Protein AF-A0A1C5D2C0-F1 (afdb_monomer)

Structure (mmCIF, N/CA/C/O backbone):
data_AF-A0A1C5D2C0-F1
#
_entry.id   AF-A0A1C5D2C0-F1
#
loop_
_atom_site.group_PDB
_atom_site.id
_atom_site.type_symbol
_atom_site.label_atom_id
_atom_site.label_alt_id
_atom_site.label_comp_id
_atom_site.label_asym_id
_atom_site.label_entity_id
_atom_site.label_seq_id
_atom_site.pdbx_PDB_ins_code
_atom_site.Cartn_x
_atom_site.Cartn_y
_atom_site.Cartn_z
_atom_site.occupancy
_atom_site.B_iso_or_equiv
_atom_site.auth_seq_id
_atom_site.auth_comp_id
_atom_site.auth_asym_id
_atom_site.auth_atom_id
_atom_site.pdbx_PDB_model_num
ATOM 1 N N . MET A 1 1 ? -16.666 14.946 24.519 1.00 38.75 1 MET A N 1
ATOM 2 C CA . MET A 1 1 ? -15.291 15.155 24.031 1.00 38.75 1 MET A CA 1
ATOM 3 C C . MET A 1 1 ? -15.090 14.143 22.923 1.00 38.75 1 MET A C 1
ATOM 5 O O . MET A 1 1 ? -15.066 12.965 23.228 1.00 38.75 1 MET A O 1
ATOM 9 N N . ALA A 1 2 ? -15.111 14.576 21.668 1.00 51.56 2 ALA A N 1
ATOM 10 C CA . ALA A 1 2 ? -14.884 13.723 20.504 1.00 51.56 2 ALA A CA 1
ATOM 11 C C . ALA A 1 2 ? -13.719 14.371 19.758 1.00 51.56 2 ALA A C 1
ATOM 13 O O . ALA A 1 2 ? -13.854 15.521 19.346 1.00 51.56 2 ALA A O 1
ATOM 14 N N . GLY A 1 3 ? -12.558 13.722 19.710 1.00 51.25 3 GLY A N 1
ATOM 15 C CA . GLY A 1 3 ? -11.381 14.319 19.067 1.00 51.25 3 GLY A CA 1
ATOM 16 C C . GLY A 1 3 ? -10.031 13.995 19.697 1.00 51.25 3 GLY A C 1
ATOM 17 O O . GLY A 1 3 ? -9.156 14.853 19.677 1.00 51.25 3 GLY A O 1
ATOM 18 N N . GLY A 1 4 ? -9.860 12.806 20.277 1.00 46.75 4 GLY A N 1
ATOM 19 C CA . GLY A 1 4 ? -8.529 12.275 20.600 1.00 46.75 4 GLY A CA 1
ATOM 20 C C . GLY A 1 4 ? -8.110 11.214 19.589 1.00 46.75 4 GLY A C 1
ATOM 21 O O . GLY A 1 4 ? -7.039 11.302 19.001 1.00 46.75 4 GLY A O 1
ATOM 22 N N . GLU A 1 5 ? -9.014 10.274 19.325 1.00 50.03 5 GLU A N 1
ATOM 23 C CA . GLU A 1 5 ? -8.857 9.230 18.318 1.00 50.03 5 GLU A CA 1
ATOM 24 C C . GLU A 1 5 ? -9.669 9.582 17.058 1.00 50.03 5 GLU A C 1
ATOM 26 O O . GLU A 1 5 ? -10.808 9.160 16.894 1.00 50.03 5 GLU A O 1
ATOM 31 N N . GLN A 1 6 ? -9.108 10.352 16.123 1.00 53.72 6 GLN A N 1
ATOM 32 C CA . GLN A 1 6 ? -9.369 9.972 14.728 1.00 53.72 6 GLN A CA 1
ATOM 33 C C . GLN A 1 6 ? -8.685 8.614 14.614 1.00 53.72 6 GLN A C 1
ATOM 35 O O . GLN A 1 6 ? -7.484 8.556 14.877 1.00 53.72 6 GLN A O 1
ATOM 40 N N . THR A 1 7 ? -9.472 7.545 14.473 1.00 69.06 7 THR A N 1
ATOM 41 C CA . THR A 1 7 ? -9.111 6.226 15.008 1.00 69.06 7 THR A CA 1
ATOM 42 C C . THR A 1 7 ? -7.695 5.824 14.611 1.00 69.06 7 THR A C 1
ATOM 44 O O . THR A 1 7 ? -7.271 6.034 13.478 1.00 69.06 7 THR A 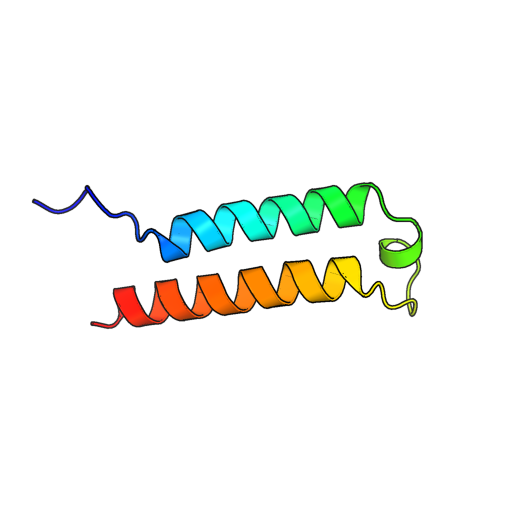O 1
ATOM 47 N N . GLU A 1 8 ? -6.911 5.305 15.554 1.00 81.88 8 GLU A N 1
ATOM 48 C CA . GLU A 1 8 ? -5.517 4.923 15.301 1.00 81.88 8 GLU A CA 1
ATOM 49 C C . GLU A 1 8 ? -5.419 3.993 14.077 1.00 81.88 8 GLU A C 1
ATOM 51 O O . GLU A 1 8 ? -4.490 4.098 13.278 1.00 81.88 8 GLU A O 1
ATOM 56 N N . ALA A 1 9 ? -6.440 3.162 13.848 1.00 83.31 9 ALA A N 1
ATOM 57 C CA . ALA A 1 9 ? -6.594 2.372 12.634 1.00 83.31 9 ALA A CA 1
ATOM 58 C C . ALA A 1 9 ? -6.746 3.213 11.351 1.00 83.31 9 ALA A C 1
ATOM 60 O O . ALA A 1 9 ? -6.152 2.862 10.334 1.00 83.31 9 ALA A O 1
ATOM 61 N N . ALA A 1 10 ? -7.487 4.326 11.370 1.00 85.38 10 ALA A N 1
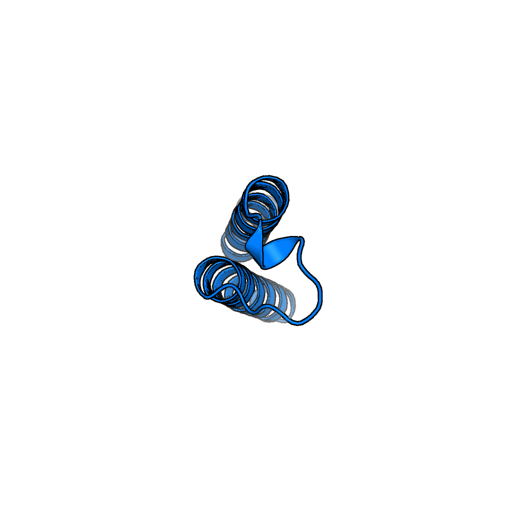ATOM 62 C CA . ALA A 1 10 ? -7.590 5.245 10.234 1.00 85.38 10 ALA A CA 1
ATOM 63 C C . ALA A 1 10 ? -6.252 5.937 9.927 1.00 85.38 10 ALA A C 1
ATOM 65 O O . ALA A 1 10 ? -5.884 6.051 8.758 1.00 85.38 10 ALA A O 1
ATOM 66 N N . LEU A 1 11 ? -5.490 6.333 10.953 1.00 88.00 11 LEU A N 1
ATOM 67 C CA . LEU A 1 11 ? -4.142 6.893 10.772 1.00 88.00 11 LEU A CA 1
ATOM 68 C C . LEU A 1 11 ? -3.174 5.851 10.195 1.00 88.00 11 LEU A C 1
ATOM 70 O O . LEU A 1 11 ? -2.461 6.130 9.233 1.00 88.00 11 LEU A O 1
ATOM 74 N N . ASN A 1 12 ? -3.203 4.625 10.723 1.00 89.00 12 ASN A N 1
ATOM 75 C CA . ASN A 1 12 ? -2.427 3.508 10.182 1.00 89.00 12 ASN A CA 1
ATOM 76 C C . ASN A 1 12 ? -2.833 3.172 8.736 1.00 89.00 12 ASN A C 1
ATOM 78 O O . ASN A 1 12 ? -1.979 2.823 7.919 1.00 89.00 12 ASN A O 1
ATOM 82 N N . ALA A 1 13 ? -4.120 3.285 8.391 1.00 91.50 13 ALA A N 1
ATOM 83 C CA . ALA A 1 13 ? -4.596 3.107 7.023 1.00 91.50 13 ALA A CA 1
ATOM 84 C C . ALA A 1 13 ? -4.045 4.204 6.098 1.00 91.50 13 ALA A C 1
ATOM 86 O O . ALA A 1 13 ? -3.564 3.908 5.009 1.00 91.50 13 ALA A O 1
ATOM 87 N N . GLU A 1 14 ? -4.050 5.464 6.524 1.00 92.69 14 GLU A N 1
ATOM 88 C CA . GLU A 1 14 ? -3.486 6.552 5.721 1.00 92.69 14 GLU A CA 1
ATOM 89 C C . GLU A 1 14 ? -1.970 6.391 5.507 1.00 92.69 14 GLU A C 1
ATOM 91 O O . GLU A 1 14 ? -1.494 6.504 4.376 1.00 92.69 14 GLU A O 1
ATOM 96 N N . GLU A 1 15 ? -1.215 6.050 6.555 1.00 93.44 15 GLU A N 1
ATOM 97 C CA . GLU A 1 15 ? 0.234 5.822 6.462 1.00 93.44 15 GLU A CA 1
ATOM 98 C C . GLU A 1 15 ? 0.573 4.645 5.532 1.00 93.44 15 GLU A C 1
ATOM 100 O O . GLU A 1 15 ? 1.413 4.762 4.635 1.00 93.44 15 GLU A O 1
ATOM 105 N N . SER A 1 16 ? -0.114 3.513 5.701 1.00 93.25 16 SER A N 1
ATOM 106 C CA . SER A 1 16 ? 0.101 2.325 4.864 1.00 93.25 16 SER A CA 1
ATOM 107 C C . SER A 1 16 ? -0.295 2.551 3.404 1.00 93.25 16 SER A C 1
ATOM 109 O O . SER A 1 16 ? 0.381 2.053 2.499 1.00 93.25 16 SER A O 1
ATOM 111 N N . TRP A 1 17 ? -1.333 3.353 3.155 1.00 94.44 17 TRP A N 1
ATOM 112 C CA . TRP A 1 17 ? -1.707 3.780 1.811 1.00 94.44 17 TRP A CA 1
ATOM 113 C C . TRP A 1 17 ? -0.616 4.632 1.153 1.00 94.44 17 TRP A C 1
ATOM 115 O O . TRP A 1 17 ? -0.230 4.367 0.010 1.00 94.44 17 TRP A O 1
ATOM 125 N N . TRP A 1 18 ? -0.061 5.610 1.875 1.00 96.31 18 TRP A N 1
ATOM 126 C CA . TRP A 1 18 ? 1.048 6.419 1.366 1.00 96.31 18 TRP A CA 1
ATOM 127 C C . TRP A 1 18 ? 2.284 5.574 1.061 1.00 96.31 18 TRP A C 1
ATOM 129 O O . TRP A 1 18 ? 2.836 5.692 -0.034 1.00 96.31 18 TRP A O 1
ATOM 139 N N . ALA A 1 19 ? 2.655 4.652 1.951 1.00 95.44 19 ALA A N 1
ATOM 140 C CA . ALA A 1 19 ? 3.767 3.734 1.718 1.00 95.44 19 ALA A CA 1
ATOM 141 C C . ALA A 1 19 ? 3.559 2.868 0.458 1.00 95.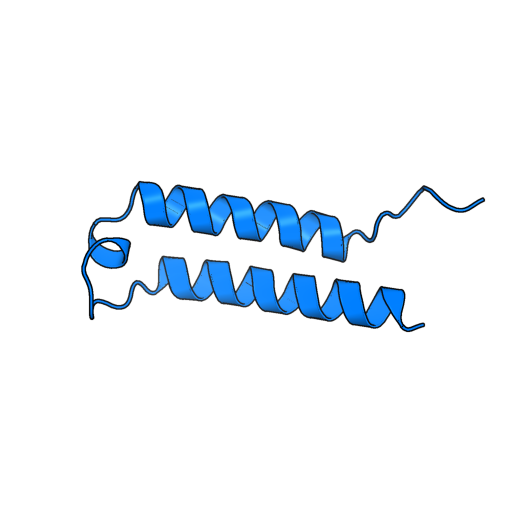44 19 ALA A C 1
ATOM 143 O O . ALA A 1 19 ? 4.500 2.647 -0.311 1.00 95.44 19 ALA A O 1
ATOM 144 N N . ALA A 1 20 ? 2.328 2.408 0.200 1.00 94.44 20 ALA A N 1
ATOM 145 C CA . ALA A 1 20 ? 1.988 1.674 -1.020 1.00 94.44 20 ALA A CA 1
ATOM 146 C C . ALA A 1 20 ? 2.161 2.535 -2.286 1.00 94.44 20 ALA A C 1
ATOM 148 O O . ALA A 1 20 ? 2.736 2.063 -3.274 1.00 94.44 20 ALA A O 1
ATOM 149 N N . ILE A 1 21 ? 1.718 3.799 -2.255 1.00 95.06 21 ILE A N 1
ATOM 150 C CA . ILE A 1 21 ? 1.870 4.743 -3.375 1.00 95.06 21 ILE A CA 1
ATOM 151 C C . ILE A 1 21 ? 3.344 5.050 -3.637 1.00 95.06 21 ILE A C 1
ATOM 153 O O . ILE A 1 21 ? 3.789 4.973 -4.784 1.00 95.06 21 ILE A O 1
ATOM 157 N N . GLU A 1 22 ? 4.113 5.379 -2.600 1.00 96.12 22 GLU A N 1
ATOM 158 C CA . GLU A 1 22 ? 5.543 5.674 -2.723 1.00 96.12 22 GLU A CA 1
ATOM 159 C C . GLU A 1 22 ? 6.310 4.475 -3.290 1.00 96.12 22 GLU A C 1
ATOM 161 O O . GLU A 1 22 ? 7.142 4.620 -4.193 1.00 96.12 22 GLU A O 1
ATOM 166 N N . HIS A 1 23 ? 5.974 3.267 -2.833 1.00 94.75 23 HIS A N 1
ATOM 167 C CA . HIS A 1 23 ? 6.544 2.042 -3.371 1.00 94.75 23 HIS A CA 1
ATOM 168 C C . HIS A 1 23 ? 6.195 1.845 -4.851 1.00 94.75 23 HIS A C 1
ATOM 170 O O . HIS A 1 23 ? 7.089 1.606 -5.665 1.00 94.75 23 HIS A O 1
ATOM 176 N N . ALA A 1 24 ? 4.920 1.972 -5.229 1.00 93.38 24 ALA A N 1
ATOM 177 C CA . ALA A 1 24 ? 4.490 1.837 -6.620 1.00 93.38 24 ALA A CA 1
ATOM 178 C C . ALA A 1 24 ? 5.129 2.902 -7.528 1.00 93.38 24 ALA A C 1
ATOM 180 O O . ALA A 1 24 ? 5.506 2.614 -8.668 1.00 93.38 24 ALA A O 1
ATOM 181 N N . ALA A 1 25 ? 5.327 4.114 -7.004 1.00 94.69 25 ALA A N 1
ATOM 182 C CA . ALA A 1 25 ? 6.033 5.178 -7.696 1.00 94.69 25 ALA A CA 1
ATOM 183 C C . ALA A 1 25 ? 7.506 4.828 -7.934 1.00 94.69 25 ALA A C 1
ATOM 185 O O . ALA A 1 25 ? 8.044 5.267 -8.943 1.00 94.69 25 ALA A O 1
ATOM 186 N N . GLY A 1 26 ? 8.160 4.033 -7.081 1.00 94.12 26 GLY A N 1
ATOM 187 C CA . GLY A 1 26 ? 9.568 3.631 -7.225 1.00 94.12 26 GLY A CA 1
ATOM 188 C C . GLY A 1 26 ? 9.813 2.266 -7.884 1.00 94.12 26 GLY A C 1
ATOM 189 O O . GLY A 1 26 ? 10.894 2.039 -8.427 1.00 94.12 26 GLY A O 1
ATOM 190 N N . CYS A 1 27 ? 8.837 1.359 -7.861 1.00 95.50 27 CYS A N 1
ATOM 191 C CA . CYS A 1 27 ? 9.026 -0.041 -8.238 1.00 95.50 27 CYS A CA 1
ATOM 192 C C . CYS A 1 27 ? 8.722 -0.298 -9.731 1.00 95.50 27 CYS A C 1
ATOM 194 O O . CYS A 1 27 ? 7.585 -0.097 -10.162 1.00 95.50 27 CYS A O 1
ATOM 196 N N . PRO A 1 28 ? 9.688 -0.790 -10.534 1.00 92.31 28 PRO A N 1
ATOM 197 C CA . PRO A 1 28 ? 9.456 -1.140 -11.939 1.00 92.31 28 PRO A CA 1
ATOM 198 C C . PRO A 1 28 ? 8.407 -2.242 -12.130 1.00 92.31 28 PRO A C 1
ATOM 200 O O . PRO A 1 28 ? 7.631 -2.185 -13.083 1.00 92.31 28 PRO A O 1
ATOM 203 N N . ASP A 1 29 ? 8.353 -3.208 -11.208 1.00 92.50 29 ASP A N 1
ATOM 204 C CA . ASP A 1 29 ? 7.384 -4.306 -11.249 1.00 92.50 29 ASP A CA 1
ATOM 205 C C . ASP A 1 29 ? 5.956 -3.774 -11.092 1.00 92.50 29 ASP A C 1
ATOM 207 O O . ASP A 1 29 ? 5.096 -4.088 -11.907 1.00 92.50 29 ASP A O 1
ATOM 211 N N . CYS A 1 30 ? 5.720 -2.869 -10.133 1.00 92.31 30 CYS A N 1
ATOM 212 C CA . CYS A 1 30 ? 4.417 -2.215 -9.949 1.00 92.31 30 CYS A CA 1
ATOM 213 C C . CYS A 1 30 ? 3.985 -1.363 -11.152 1.00 92.31 30 CYS A C 1
ATOM 215 O O . CYS A 1 30 ? 2.792 -1.164 -11.371 1.00 92.31 30 CYS A O 1
ATOM 217 N N . ARG A 1 31 ? 4.938 -0.839 -11.933 1.00 89.25 31 ARG A N 1
ATOM 218 C CA . ARG A 1 31 ? 4.641 -0.074 -13.156 1.00 89.25 31 ARG A CA 1
ATOM 219 C C . ARG A 1 31 ? 4.404 -0.960 -14.376 1.00 89.25 31 ARG A C 1
ATOM 221 O O . ARG A 1 31 ? 3.958 -0.447 -15.401 1.00 89.25 31 ARG A O 1
ATOM 228 N N . TH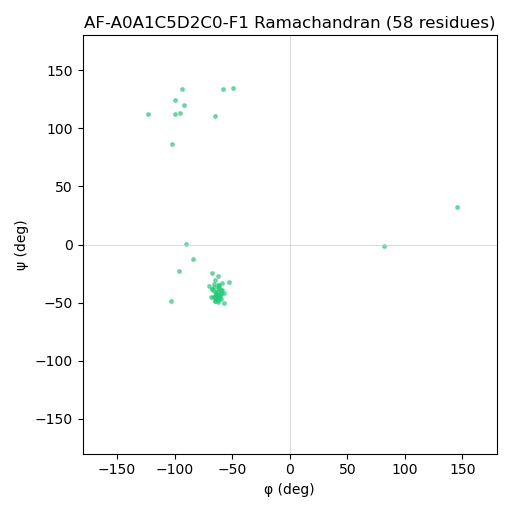R A 1 32 ? 4.722 -2.250 -14.297 1.00 92.38 32 THR A N 1
ATOM 229 C CA . THR A 1 32 ? 4.606 -3.179 -15.421 1.00 92.38 32 THR A CA 1
ATOM 230 C C . THR A 1 32 ? 3.264 -3.908 -15.346 1.00 92.38 32 THR A C 1
ATOM 232 O O . THR A 1 32 ? 3.050 -4.708 -14.436 1.00 92.38 32 THR A O 1
ATOM 235 N N . PRO A 1 33 ? 2.338 -3.682 -16.298 1.00 88.38 33 PRO A N 1
ATOM 236 C CA . PRO A 1 33 ? 1.057 -4.376 -16.300 1.00 88.38 33 PRO A CA 1
ATOM 237 C C . PRO A 1 33 ? 1.241 -5.897 -16.348 1.00 88.38 33 PRO A C 1
ATOM 239 O O . PRO A 1 33 ? 2.010 -6.411 -17.159 1.00 88.38 33 PRO A O 1
ATOM 242 N N . GLY A 1 34 ? 0.512 -6.616 -15.496 1.00 89.44 34 GLY A N 1
ATOM 243 C CA . GLY A 1 34 ? 0.569 -8.079 -15.420 1.00 89.44 34 GLY A CA 1
ATOM 244 C C . GLY A 1 34 ? 1.732 -8.640 -14.597 1.00 89.44 34 GLY A C 1
ATOM 245 O O . GLY A 1 34 ? 1.807 -9.856 -14.434 1.00 89.44 34 GLY A O 1
ATOM 246 N N . VAL A 1 35 ? 2.605 -7.790 -14.048 1.00 92.88 35 VAL A N 1
ATOM 247 C CA . VAL A 1 35 ? 3.603 -8.198 -13.054 1.00 92.88 35 VAL A CA 1
ATOM 248 C C . VAL A 1 35 ? 3.041 -7.964 -11.658 1.00 92.88 35 VAL A C 1
ATOM 250 O O . VAL A 1 35 ? 2.468 -6.917 -11.364 1.00 92.88 35 VAL A O 1
ATOM 253 N N . VAL A 1 36 ? 3.204 -8.960 -10.792 1.00 90.00 36 VAL A N 1
ATOM 254 C CA . VAL A 1 36 ? 2.797 -8.881 -9.390 1.00 90.00 36 VAL A CA 1
ATOM 255 C C . VAL A 1 36 ? 4.022 -8.574 -8.536 1.00 90.00 36 VAL A C 1
ATOM 257 O O . VAL A 1 36 ? 5.011 -9.307 -8.568 1.00 90.00 36 VAL A O 1
ATOM 260 N N . CYS A 1 37 ? 3.950 -7.495 -7.758 1.00 94.81 37 CYS A N 1
ATOM 261 C CA . CYS A 1 37 ? 4.980 -7.137 -6.792 1.00 94.81 37 CYS A CA 1
ATOM 262 C C . CYS A 1 37 ? 4.555 -7.568 -5.385 1.00 94.81 37 CYS A C 1
ATOM 264 O O . CYS A 1 37 ? 3.652 -6.972 -4.800 1.00 94.81 37 CYS A O 1
ATOM 266 N N . GLN A 1 38 ? 5.255 -8.547 -4.806 1.00 95.31 38 GLN A N 1
ATOM 267 C CA . GLN A 1 38 ? 4.955 -9.050 -3.457 1.00 95.31 38 GLN A CA 1
ATOM 268 C C . GLN A 1 38 ? 5.040 -7.960 -2.376 1.00 95.31 38 GLN A C 1
ATOM 270 O O . GLN A 1 38 ? 4.293 -7.991 -1.399 1.00 95.31 38 GLN A O 1
ATOM 275 N N . THR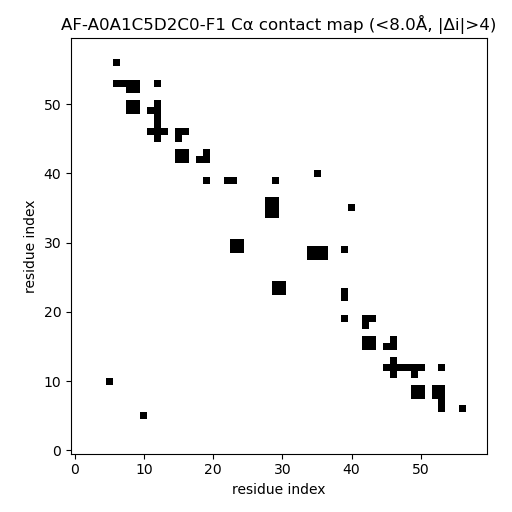 A 1 39 ? 5.945 -6.988 -2.535 1.00 94.38 39 THR A N 1
ATOM 276 C CA . THR A 1 39 ? 6.063 -5.856 -1.603 1.00 94.38 39 THR A CA 1
ATOM 277 C C . THR A 1 39 ? 4.848 -4.939 -1.705 1.00 94.38 39 THR A C 1
ATOM 279 O O . THR A 1 39 ? 4.280 -4.578 -0.677 1.00 94.38 39 THR A O 1
ATOM 282 N N . GLY A 1 40 ? 4.410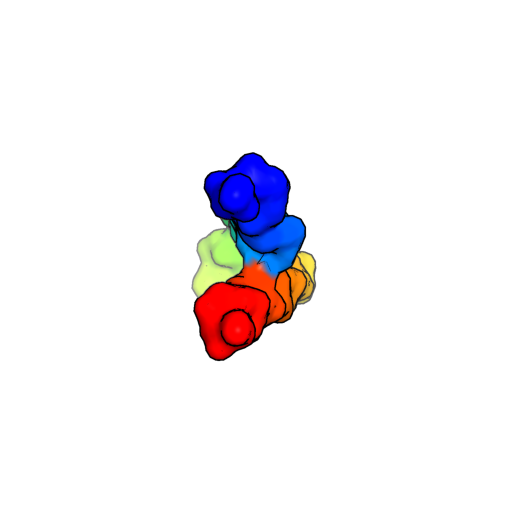 -4.617 -2.926 1.00 93.88 40 GLY A N 1
ATOM 283 C CA . GLY A 1 40 ? 3.187 -3.850 -3.163 1.00 93.88 40 GLY A CA 1
ATOM 284 C C . GLY A 1 40 ? 1.942 -4.553 -2.620 1.00 93.88 40 GLY A C 1
ATOM 285 O O . GLY A 1 40 ? 1.156 -3.928 -1.913 1.00 93.88 40 GLY A O 1
ATOM 286 N N . GLU A 1 41 ? 1.800 -5.861 -2.858 1.00 94.50 41 GLU A N 1
ATOM 287 C CA . GLU A 1 41 ? 0.689 -6.655 -2.312 1.00 94.50 41 GLU A CA 1
ATOM 288 C C . GLU A 1 41 ? 0.667 -6.647 -0.782 1.00 94.50 41 GLU A C 1
ATOM 290 O O . GLU A 1 41 ? -0.388 -6.477 -0.174 1.00 94.50 41 GLU A O 1
ATOM 295 N N . ARG A 1 42 ? 1.833 -6.777 -0.140 1.00 95.69 42 ARG A N 1
ATOM 296 C CA . ARG A 1 42 ? 1.923 -6.699 1.321 1.00 95.69 42 ARG A CA 1
ATOM 297 C C . ARG A 1 42 ? 1.490 -5.328 1.840 1.00 95.69 42 ARG A C 1
ATOM 299 O O . ARG A 1 42 ? 0.752 -5.275 2.818 1.00 95.69 42 ARG A O 1
ATOM 306 N N . LEU A 1 43 ? 1.942 -4.243 1.210 1.00 95.00 43 LEU A N 1
ATOM 307 C CA . LEU A 1 43 ? 1.580 -2.880 1.615 1.00 95.00 43 LEU A CA 1
ATOM 308 C C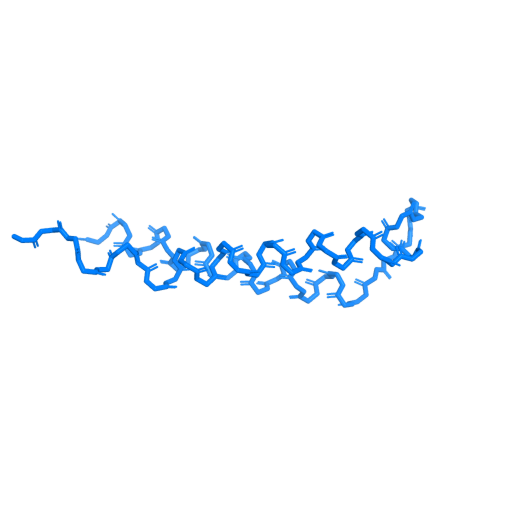 . LEU A 1 43 ? 0.072 -2.637 1.473 1.00 95.00 43 LEU A C 1
ATOM 310 O O . LEU A 1 43 ? -0.552 -2.110 2.393 1.00 95.00 43 LEU A O 1
ATOM 314 N N . LEU A 1 44 ? -0.526 -3.103 0.374 1.00 94.62 44 LEU A N 1
ATOM 315 C CA . LEU A 1 44 ? -1.974 -3.036 0.169 1.00 94.62 44 LEU A CA 1
ATOM 316 C C . LEU A 1 44 ? -2.742 -3.870 1.199 1.00 94.62 44 LEU A C 1
ATOM 318 O O . LEU A 1 44 ? -3.715 -3.381 1.759 1.00 94.62 44 LEU A O 1
ATOM 322 N N . SER A 1 45 ? -2.281 -5.080 1.519 1.00 94.88 45 SER A N 1
ATOM 323 C CA . SER A 1 45 ? -2.928 -5.932 2.525 1.00 94.88 45 SER A CA 1
ATOM 324 C C . SER A 1 45 ? -2.926 -5.300 3.926 1.00 94.88 45 SER A C 1
ATOM 326 O O . SER A 1 45 ? -3.915 -5.401 4.659 1.00 94.88 45 SER A O 1
ATOM 328 N N . VAL A 1 46 ? -1.841 -4.608 4.295 1.00 94.94 46 VAL A N 1
ATOM 329 C CA . VAL A 1 46 ? -1.764 -3.848 5.554 1.00 94.94 46 VAL A CA 1
ATOM 330 C C . VAL A 1 46 ? -2.773 -2.700 5.549 1.00 94.94 46 VAL A C 1
ATOM 332 O O . VAL A 1 46 ? -3.535 -2.567 6.507 1.00 94.94 46 VAL A O 1
ATOM 335 N N . TYR A 1 47 ? -2.829 -1.932 4.458 1.00 94.44 47 TYR A N 1
ATOM 336 C CA . TYR A 1 47 ? -3.820 -0.870 4.282 1.00 94.44 47 TYR A CA 1
ATOM 337 C C . TYR A 1 47 ? -5.252 -1.388 4.394 1.00 94.44 47 TYR A C 1
ATOM 339 O O . TYR A 1 47 ? -6.040 -0.847 5.165 1.00 94.44 47 TYR A O 1
ATOM 347 N N . GLU A 1 48 ? -5.594 -2.452 3.670 1.00 95.25 48 GLU A N 1
ATOM 348 C CA . GLU A 1 48 ? -6.938 -3.031 3.682 1.00 95.25 48 GLU A CA 1
ATOM 349 C C . GLU A 1 48 ? -7.340 -3.494 5.082 1.00 95.25 48 GLU A C 1
ATOM 351 O O . GLU A 1 48 ? -8.481 -3.286 5.496 1.00 95.25 48 GLU A O 1
ATOM 356 N N . THR A 1 49 ? -6.403 -4.080 5.830 1.00 94.75 49 THR A N 1
ATOM 357 C CA . THR A 1 49 ? -6.633 -4.499 7.218 1.00 94.75 49 THR A CA 1
ATOM 358 C C . THR A 1 49 ? -6.883 -3.293 8.122 1.00 94.75 49 THR A C 1
ATOM 360 O O . THR A 1 49 ? -7.868 -3.274 8.860 1.00 94.75 49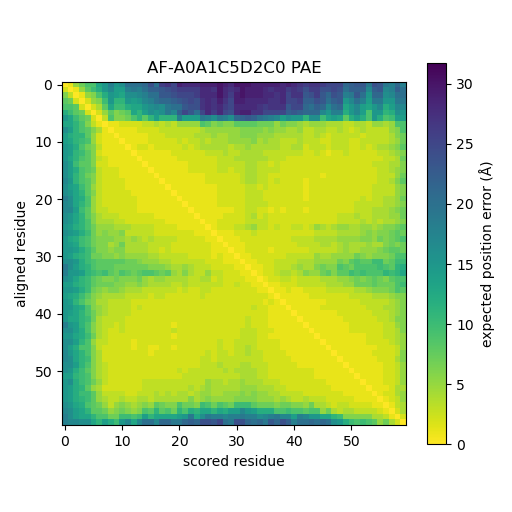 THR A O 1
ATOM 363 N N . ALA A 1 50 ? -6.040 -2.261 8.039 1.00 91.94 50 ALA A N 1
ATOM 364 C CA . ALA A 1 50 ? -6.194 -1.042 8.829 1.00 91.94 50 ALA A CA 1
ATOM 365 C C . ALA A 1 50 ? -7.492 -0.291 8.478 1.00 91.94 50 ALA A C 1
ATOM 367 O O . ALA A 1 50 ? -8.225 0.142 9.364 1.00 91.94 50 ALA A O 1
ATOM 368 N N . ALA A 1 51 ? -7.841 -0.221 7.192 1.00 91.19 51 ALA A N 1
ATOM 369 C CA . ALA A 1 51 ? -9.078 0.386 6.717 1.00 91.19 51 ALA A CA 1
ATOM 370 C C . ALA A 1 51 ? -10.323 -0.391 7.176 1.00 91.19 51 ALA A C 1
ATOM 372 O O . ALA A 1 51 ? -11.349 0.220 7.478 1.00 91.19 51 ALA A O 1
ATOM 373 N N . GLN A 1 52 ? -10.258 -1.726 7.241 1.00 91.75 52 GLN A N 1
ATOM 374 C CA . GLN A 1 52 ? -11.340 -2.543 7.799 1.00 91.75 52 GLN A 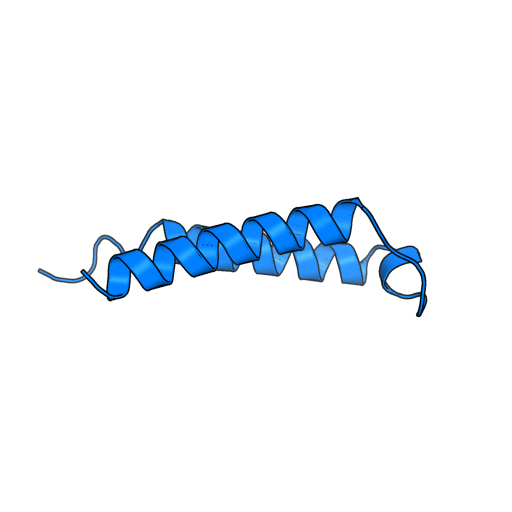CA 1
ATOM 375 C C . GLN A 1 52 ? -11.516 -2.306 9.300 1.00 91.75 52 GLN A C 1
ATOM 377 O O . GLN A 1 52 ? -12.649 -2.125 9.745 1.00 91.75 52 GLN A O 1
ATOM 382 N N . LEU A 1 53 ? -10.418 -2.263 10.062 1.00 90.38 53 LEU A N 1
ATOM 383 C CA . LEU A 1 53 ? -10.453 -1.959 11.495 1.00 90.38 53 LEU A CA 1
ATOM 384 C C . LEU A 1 53 ? -11.054 -0.572 11.751 1.00 90.38 53 LEU A C 1
ATOM 386 O O . LEU A 1 53 ? -11.996 -0.462 12.530 1.00 90.38 53 LEU A O 1
ATOM 390 N N . ALA A 1 54 ? -10.615 0.445 11.007 1.00 88.31 54 ALA A N 1
ATOM 391 C CA . ALA A 1 54 ? -11.142 1.802 11.124 1.00 88.31 54 ALA A CA 1
ATOM 392 C C . ALA A 1 54 ? -12.663 1.871 10.897 1.00 88.31 54 ALA A C 1
ATOM 394 O O . ALA A 1 54 ? -13.380 2.543 11.635 1.00 88.31 54 ALA A O 1
ATOM 395 N N . ARG A 1 55 ? -13.181 1.136 9.902 1.00 87.19 55 ARG A N 1
ATOM 396 C CA . ARG A 1 55 ? -14.629 1.062 9.628 1.00 87.19 55 ARG A CA 1
ATOM 397 C C . ARG A 1 55 ? -15.401 0.300 10.704 1.00 87.19 55 ARG A C 1
ATOM 399 O O . ARG A 1 55 ? -16.553 0.632 10.978 1.00 87.19 55 ARG A O 1
ATOM 406 N N . ALA A 1 56 ? -14.800 -0.741 11.277 1.00 87.12 56 ALA A N 1
ATOM 407 C CA . ALA A 1 56 ? -15.409 -1.510 12.358 1.00 87.12 56 ALA A CA 1
ATOM 408 C C . ALA A 1 56 ? -15.526 -0.675 13.643 1.00 87.12 56 ALA A C 1
ATOM 410 O O . ALA A 1 56 ? -16.546 -0.744 14.329 1.00 87.12 56 ALA A O 1
ATOM 411 N N . GLU A 1 57 ? -14.518 0.150 13.924 1.00 81.44 57 GLU A N 1
ATOM 412 C CA . GLU A 1 57 ? -14.512 1.104 15.036 1.00 81.44 57 GLU A CA 1
ATOM 413 C C . GLU A 1 57 ? -15.537 2.228 14.836 1.00 81.44 57 GLU A C 1
ATOM 415 O O . GLU A 1 57 ? -16.214 2.601 15.785 1.00 81.44 57 GLU A O 1
ATOM 420 N N . GLU A 1 58 ? -15.723 2.718 13.605 1.00 73.69 58 GLU A N 1
ATOM 421 C CA . GLU A 1 58 ? -16.759 3.717 13.282 1.00 73.69 58 GLU A CA 1
ATOM 422 C C . GLU A 1 58 ? -18.193 3.165 13.413 1.00 73.69 58 GLU A C 1
ATOM 424 O O . GLU A 1 58 ? -19.144 3.917 13.625 1.00 73.69 58 GLU A O 1
ATOM 429 N N . SER A 1 59 ? -18.359 1.845 13.293 1.00 66.31 59 SER A N 1
ATOM 430 C CA . SER A 1 59 ? -19.665 1.174 13.351 1.00 66.31 59 SER A CA 1
ATOM 431 C C . SER A 1 59 ? -20.094 0.747 14.767 1.00 66.31 59 SER A C 1
ATOM 433 O O . SER A 1 59 ? -21.158 0.136 14.899 1.00 66.31 59 SER A O 1
ATOM 435 N N . THR A 1 60 ? -19.283 1.021 15.797 1.00 54.81 60 THR A N 1
ATOM 436 C CA . THR A 1 60 ? -19.523 0.660 17.212 1.00 54.81 60 THR A CA 1
ATOM 437 C C . THR A 1 60 ? -19.966 1.871 18.026 1.00 54.81 60 THR A C 1
ATOM 439 O O . THR A 1 60 ? -20.941 1.725 18.800 1.00 54.81 60 THR A O 1
#

Secondary structure (DSSP, 8-state):
---S-S-HHHHHHHHHHHHHHHHHHH-HHHHSTT---HHHHHHHHHHHHHHHHHHHHHT-

Radius of gyration: 14.07 Å; Cα contacts (8 Å, |Δi|>4): 47; chains: 1; bounding box: 29×24×40 Å

Foldseek 3Di:
DPPPPPPPLVVQLVVLVVVLVVCCVVDPQSVDPPRDDPVSVVSVVSNVVSVVVSVVVVVD

Solvent-accessible surface area (backbone atoms only — not comparable to full-atom values): 3380 Å² total; per-residue (Å²): 140,87,81,85,68,75,43,69,35,43,53,50,16,53,53,30,45,51,52,32,51,56,46,44,74,71,36,69,47,61,67,36,88,95,48,84,37,70,68,52,54,51,29,47,50,51,16,54,51,22,45,49,49,29,52,55,61,75,73,108

Mean predicted aligned error: 5.95 Å

Sequence (60 aa):
MAGGEQTEAALNAEESWWAAIEHAAGCPDCRTPGVVCQTGERLLSVYETAAQLARAEEST

pLDDT: mean 86.0, std 14.61, range [38.75, 96.31]